Protein AF-A0A0G4MDA8-F1 (afdb_monomer_lite)

pLDDT: mean 90.68, std 7.36, range [60.72, 98.25]

Foldseek 3Di:
DADDDDQADEAWADWDQAPPPRWIWTQGFQQGIWIKDPVCCVVQVHCPQIDTFDGDGPHQVQCPPVRRHDHDNFFWHDKDQNDPVRWMWTQTDPPGIDIGHCPTTDDTDPDDPPCAQLLCQLCPPVDPCSVVVSVVLLVVLVPDDDDDPVSPDPSNCVRQPPPSSSSSNSND

Structure (mmCIF, N/CA/C/O backbone):
data_AF-A0A0G4MDA8-F1
#
_entry.id   AF-A0A0G4MDA8-F1
#
loop_
_atom_site.group_PDB
_atom_site.id
_atom_site.type_symbol
_atom_site.label_atom_id
_atom_site.label_alt_id
_atom_site.label_comp_id
_atom_site.label_asym_id
_atom_site.label_entity_id
_atom_site.label_seq_id
_atom_site.pdbx_PDB_ins_code
_atom_site.Cartn_x
_atom_site.Cartn_y
_atom_site.Cartn_z
_atom_site.occupancy
_atom_site.B_iso_or_equiv
_atom_site.auth_seq_id
_atom_site.auth_comp_id
_atom_site.auth_asym_id
_atom_site.auth_atom_id
_atom_site.pdbx_PDB_model_num
ATOM 1 N N . THR A 1 1 ? -7.060 5.778 15.423 1.00 60.72 1 THR A N 1
ATOM 2 C CA . THR A 1 1 ? -5.843 5.829 14.576 1.00 60.72 1 THR A CA 1
ATOM 3 C C . THR A 1 1 ? -5.664 4.474 13.912 1.00 60.72 1 THR A C 1
ATOM 5 O O . THR A 1 1 ? -6.177 3.496 14.442 1.00 60.72 1 THR A O 1
ATOM 8 N N . GLY A 1 2 ? -5.019 4.401 12.743 1.00 79.38 2 GLY A N 1
ATOM 9 C CA . GLY A 1 2 ? -4.931 3.164 11.954 1.00 79.38 2 GLY A CA 1
ATOM 10 C C . GLY A 1 2 ? -3.513 2.671 11.718 1.00 79.38 2 GLY A C 1
ATOM 11 O O . GLY A 1 2 ? -2.572 3.463 11.712 1.00 79.38 2 GLY A O 1
ATOM 12 N N . LEU A 1 3 ? -3.372 1.363 11.517 1.00 83.62 3 LEU A N 1
ATOM 13 C CA . LEU A 1 3 ? -2.119 0.697 11.185 1.00 83.62 3 LEU A CA 1
ATOM 14 C C . LEU A 1 3 ? -2.369 -0.314 10.068 1.00 83.62 3 LEU A C 1
ATOM 16 O O . LEU A 1 3 ? -3.115 -1.270 10.244 1.00 83.62 3 LEU A O 1
ATOM 20 N N . TYR A 1 4 ? -1.652 -0.159 8.962 1.00 87.81 4 TYR A N 1
ATOM 21 C CA . TYR A 1 4 ? -1.524 -1.201 7.953 1.00 87.81 4 TYR A CA 1
ATOM 22 C C . TYR A 1 4 ? -0.090 -1.732 7.947 1.00 87.81 4 TYR A C 1
ATOM 24 O O . TYR A 1 4 ? 0.866 -0.958 8.007 1.00 87.81 4 TYR A O 1
ATOM 32 N N . LYS A 1 5 ? 0.067 -3.057 7.870 1.00 88.44 5 LYS A N 1
ATOM 33 C CA . LYS A 1 5 ? 1.369 -3.723 7.767 1.00 88.44 5 LYS A CA 1
ATOM 34 C C . LYS A 1 5 ? 1.457 -4.445 6.426 1.00 88.44 5 LYS A C 1
ATOM 36 O O . LYS A 1 5 ? 0.598 -5.266 6.121 1.00 88.44 5 LYS A O 1
ATOM 41 N N . GLY A 1 6 ? 2.511 -4.151 5.664 1.00 87.12 6 GLY A N 1
ATOM 42 C CA . GLY A 1 6 ? 2.772 -4.790 4.373 1.00 87.12 6 GLY A CA 1
ATOM 43 C C . GLY A 1 6 ? 2.925 -6.313 4.468 1.00 87.12 6 GLY A C 1
ATOM 44 O O . GLY A 1 6 ? 3.218 -6.868 5.530 1.00 87.12 6 GLY A O 1
ATOM 45 N N . THR A 1 7 ? 2.721 -6.984 3.335 1.00 88.62 7 THR A N 1
ATOM 46 C CA . THR A 1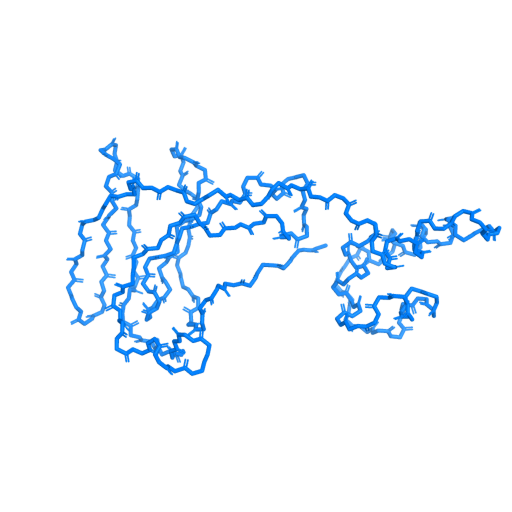 7 ? 2.712 -8.453 3.217 1.00 88.62 7 THR A CA 1
ATOM 47 C C . THR A 1 7 ? 4.108 -9.077 3.215 1.00 88.62 7 THR A C 1
ATOM 49 O O . THR A 1 7 ? 4.246 -10.248 3.568 1.00 88.62 7 THR A O 1
ATOM 52 N N . VAL A 1 8 ? 5.133 -8.295 2.867 1.00 92.69 8 VAL A N 1
ATOM 53 C CA . VAL A 1 8 ? 6.535 -8.719 2.766 1.00 92.69 8 VAL A CA 1
ATOM 54 C C . VAL A 1 8 ? 7.401 -7.910 3.730 1.00 92.69 8 VAL A C 1
ATOM 56 O O . VAL A 1 8 ? 7.189 -6.712 3.932 1.00 92.69 8 VAL A O 1
ATOM 59 N N . ARG A 1 9 ? 8.387 -8.564 4.348 1.00 93.69 9 ARG A N 1
ATOM 60 C CA . ARG A 1 9 ? 9.363 -7.917 5.227 1.00 93.69 9 ARG A CA 1
ATOM 61 C C . ARG A 1 9 ? 10.418 -7.169 4.405 1.00 93.69 9 ARG A C 1
ATOM 63 O O . ARG A 1 9 ? 11.388 -7.762 3.950 1.00 93.69 9 ARG A O 1
ATOM 70 N N . SER A 1 10 ? 10.278 -5.852 4.303 1.00 94.81 10 SER A N 1
ATOM 71 C CA . SER A 1 10 ? 11.249 -4.969 3.646 1.00 94.81 10 SER A CA 1
ATOM 72 C C . SER A 1 10 ? 11.397 -3.639 4.387 1.00 94.81 10 SER A C 1
ATOM 74 O O . SER A 1 10 ? 10.693 -3.374 5.362 1.00 94.81 10 SER A O 1
ATOM 76 N N . VAL A 1 11 ? 12.327 -2.801 3.930 1.00 95.00 11 VAL A N 1
ATOM 77 C CA . VAL A 1 11 ? 12.369 -1.384 4.313 1.00 95.00 11 VAL A CA 1
ATOM 78 C C . VAL A 1 11 ? 11.311 -0.655 3.482 1.00 95.00 11 VAL A C 1
ATOM 80 O O . VAL A 1 11 ? 11.323 -0.766 2.254 1.00 95.00 11 VAL A O 1
ATOM 83 N N . ASP A 1 12 ? 10.375 0.039 4.130 1.00 93.25 12 ASP A N 1
ATOM 84 C CA . ASP A 1 12 ? 9.404 0.874 3.425 1.00 93.25 12 ASP A CA 1
ATOM 85 C C . ASP A 1 12 ? 10.094 2.110 2.842 1.00 93.25 12 ASP A C 1
ATOM 87 O O . ASP A 1 12 ? 11.021 2.671 3.436 1.00 93.25 12 ASP A O 1
ATOM 91 N N . HIS A 1 13 ? 9.695 2.505 1.636 1.00 94.88 13 HIS A N 1
ATOM 92 C CA . HIS A 1 13 ? 10.291 3.655 0.981 1.00 94.88 13 HIS A CA 1
ATOM 93 C C . HIS A 1 13 ? 9.381 4.237 -0.100 1.00 94.88 13 HIS A C 1
ATOM 95 O O . HIS A 1 13 ? 8.639 3.521 -0.766 1.00 94.88 13 HIS A O 1
ATOM 101 N N . ASN A 1 14 ? 9.469 5.563 -0.238 1.00 94.19 14 ASN A N 1
ATOM 102 C CA . ASN A 1 14 ? 8.917 6.390 -1.310 1.00 94.19 14 ASN A CA 1
ATOM 103 C C . ASN A 1 14 ? 7.540 5.947 -1.838 1.00 94.19 14 ASN A C 1
ATOM 105 O O . ASN A 1 14 ? 7.426 5.076 -2.704 1.00 94.19 14 ASN A O 1
ATOM 109 N N . GLN A 1 15 ? 6.497 6.599 -1.323 1.00 96.50 15 GLN A N 1
ATOM 110 C CA . GLN A 1 15 ? 5.113 6.307 -1.668 1.00 96.50 15 GLN A CA 1
ATOM 111 C C . GLN A 1 15 ? 4.324 7.557 -2.043 1.00 96.50 15 GLN A C 1
ATOM 113 O O . GLN A 1 15 ? 4.571 8.642 -1.516 1.00 96.50 15 GLN A O 1
ATOM 118 N N . TYR A 1 16 ? 3.336 7.387 -2.916 1.00 97.69 16 TYR A N 1
ATOM 119 C CA . TYR A 1 16 ? 2.386 8.432 -3.289 1.00 97.69 16 TYR A CA 1
ATOM 120 C C . TYR A 1 16 ? 1.051 7.828 -3.725 1.00 97.69 16 TYR A C 1
ATOM 122 O O . TYR A 1 16 ? 0.982 6.678 -4.162 1.00 97.69 16 TYR A O 1
ATOM 130 N N . VAL A 1 17 ? -0.009 8.632 -3.622 1.00 96.88 17 VAL A N 1
ATOM 131 C CA . VAL A 1 17 ? -1.318 8.305 -4.194 1.00 96.88 17 VAL A CA 1
ATOM 132 C C . VAL A 1 17 ? -1.316 8.726 -5.656 1.00 96.88 17 VAL A C 1
ATOM 134 O O . VAL A 1 17 ? -1.100 9.897 -5.967 1.00 96.88 17 VAL A O 1
ATOM 137 N N . ASN A 1 18 ? -1.562 7.785 -6.559 1.00 95.06 18 ASN A N 1
ATOM 138 C CA . ASN A 1 18 ? -1.706 8.080 -7.975 1.00 95.06 18 ASN A CA 1
ATOM 139 C C . ASN A 1 18 ? -3.056 8.758 -8.226 1.00 95.06 18 ASN A C 1
ATOM 141 O O . ASN A 1 18 ? -4.118 8.198 -7.951 1.00 95.06 18 ASN A O 1
ATOM 145 N N . LYS A 1 19 ? -3.026 9.963 -8.796 1.00 93.88 19 LYS A N 1
ATOM 146 C CA . LYS A 1 19 ? -4.238 10.756 -9.047 1.00 93.88 19 LYS A CA 1
ATOM 147 C C . LYS A 1 19 ? -5.224 10.134 -10.043 1.00 93.88 19 LYS A C 1
ATOM 149 O O . LYS A 1 19 ? -6.370 10.569 -10.091 1.00 93.88 19 LYS A O 1
ATOM 154 N N . TYR A 1 20 ? -4.793 9.174 -10.866 1.00 92.81 20 TYR A N 1
ATOM 155 C CA . TYR A 1 20 ? -5.648 8.581 -11.899 1.00 92.81 20 TYR A CA 1
ATOM 156 C C . TYR A 1 20 ? -6.487 7.406 -11.399 1.00 92.81 20 TYR A C 1
ATOM 158 O O . TYR A 1 20 ? -7.579 7.190 -11.919 1.00 92.81 20 TYR A O 1
ATOM 166 N N . ASP A 1 21 ? -5.994 6.639 -10.426 1.00 92.50 21 ASP A N 1
ATOM 167 C CA . ASP A 1 21 ? -6.695 5.459 -9.909 1.00 92.50 21 ASP A CA 1
ATOM 168 C C . ASP A 1 21 ? -6.882 5.446 -8.387 1.00 92.50 21 ASP A C 1
ATOM 170 O O . ASP A 1 21 ? -7.553 4.549 -7.881 1.00 92.50 21 ASP A O 1
ATOM 174 N N . GLY A 1 22 ? -6.340 6.433 -7.667 1.00 93.62 22 GLY A N 1
ATOM 175 C CA . GLY A 1 22 ? -6.464 6.550 -6.215 1.00 93.62 22 GLY A CA 1
ATOM 176 C C . GLY A 1 22 ? -5.672 5.500 -5.433 1.00 93.62 22 GLY A C 1
ATOM 177 O O . GLY A 1 22 ? -5.825 5.418 -4.216 1.00 93.62 22 GLY A O 1
ATOM 178 N N . LEU A 1 23 ? -4.837 4.697 -6.102 1.00 95.44 23 LEU A N 1
ATOM 179 C CA . LEU A 1 23 ? -4.026 3.673 -5.452 1.00 95.44 23 LEU A CA 1
ATOM 180 C C . LEU A 1 23 ? -2.726 4.269 -4.915 1.00 95.44 23 LEU A C 1
ATOM 182 O O . LEU A 1 23 ? -2.169 5.213 -5.481 1.00 95.44 23 LEU A O 1
ATOM 186 N N . VAL A 1 24 ? -2.209 3.678 -3.841 1.00 96.81 24 VAL A N 1
ATOM 187 C CA . VAL A 1 24 ? -0.877 3.990 -3.322 1.00 96.81 24 VAL A CA 1
ATOM 188 C C . VAL A 1 24 ? 0.147 3.124 -4.033 1.00 96.81 24 VAL A C 1
ATOM 190 O O . VAL A 1 24 ? 0.071 1.900 -3.973 1.00 96.81 24 VAL A O 1
ATOM 193 N N . TYR A 1 25 ? 1.123 3.762 -4.668 1.00 97.62 25 TYR A N 1
ATOM 194 C CA . TYR A 1 25 ? 2.290 3.105 -5.251 1.00 97.62 25 TYR A CA 1
ATOM 195 C C . TYR A 1 25 ? 3.475 3.327 -4.312 1.00 97.62 25 TYR A C 1
ATOM 197 O O . TYR A 1 25 ? 3.738 4.465 -3.927 1.00 97.62 25 TYR A O 1
ATOM 205 N N . GLN A 1 26 ? 4.166 2.252 -3.932 1.00 97.62 26 GLN A N 1
ATOM 206 C CA . GLN A 1 26 ? 5.323 2.278 -3.035 1.00 97.62 26 GLN A CA 1
ATOM 207 C C . GLN A 1 26 ? 6.528 1.610 -3.692 1.00 97.62 26 GLN A C 1
ATOM 209 O O . GLN A 1 26 ? 6.398 0.547 -4.301 1.00 97.62 26 GLN A O 1
ATOM 214 N N . SER A 1 27 ? 7.703 2.203 -3.520 1.00 97.56 27 SER A N 1
ATOM 215 C CA . SER A 1 27 ? 8.979 1.669 -3.993 1.00 97.56 27 SER A CA 1
ATOM 216 C C . SER A 1 27 ? 9.801 1.161 -2.814 1.00 97.56 27 SER A C 1
ATOM 218 O O . SER A 1 27 ? 10.711 1.842 -2.360 1.00 97.56 27 SER A O 1
ATOM 220 N N . ASN A 1 28 ? 9.501 -0.046 -2.338 1.00 96.94 28 ASN A N 1
ATOM 221 C CA . ASN A 1 28 ? 10.006 -0.579 -1.071 1.00 96.94 28 ASN A CA 1
ATOM 222 C C . ASN A 1 28 ? 11.285 -1.415 -1.235 1.00 96.94 28 ASN A C 1
ATOM 224 O O . ASN A 1 28 ? 11.273 -2.614 -0.949 1.00 96.94 28 ASN A O 1
ATOM 228 N N . TYR A 1 29 ? 12.386 -0.796 -1.674 1.00 96.56 29 TYR A N 1
ATOM 229 C CA . TYR A 1 29 ? 13.709 -1.435 -1.765 1.00 96.56 29 TYR A CA 1
ATOM 230 C C . TYR A 1 29 ? 13.638 -2.859 -2.358 1.00 96.56 29 TYR A C 1
ATOM 232 O O . TYR A 1 29 ? 13.181 -3.018 -3.495 1.00 96.56 29 TYR A O 1
ATOM 240 N N . GLY A 1 30 ? 14.060 -3.885 -1.605 1.00 96.06 30 GLY A N 1
ATOM 241 C CA . GLY A 1 30 ? 14.081 -5.283 -2.042 1.00 96.06 30 GLY A CA 1
ATOM 242 C C . GLY A 1 30 ? 12.708 -5.818 -2.454 1.00 96.06 30 GLY A C 1
ATOM 243 O O . GLY A 1 30 ? 12.618 -6.520 -3.448 1.00 96.06 30 GLY A O 1
ATOM 244 N N . ALA A 1 31 ? 11.622 -5.376 -1.806 1.00 96.06 31 ALA A N 1
ATOM 245 C CA . ALA A 1 31 ? 10.260 -5.808 -2.146 1.00 96.06 31 ALA A CA 1
ATOM 246 C C . ALA A 1 31 ? 9.714 -5.191 -3.450 1.00 96.06 31 ALA A C 1
ATOM 248 O O . ALA A 1 31 ? 8.590 -5.501 -3.860 1.00 96.06 31 ALA A O 1
ATOM 249 N N . GLY A 1 32 ? 10.480 -4.300 -4.088 1.00 97.00 32 GLY A N 1
ATOM 250 C CA . GLY A 1 32 ? 10.148 -3.717 -5.379 1.00 97.00 32 GLY A CA 1
ATOM 251 C C . GLY A 1 32 ? 8.963 -2.756 -5.336 1.00 97.00 32 GLY A C 1
ATOM 252 O O . GLY A 1 32 ? 8.809 -1.964 -4.402 1.00 97.00 32 GLY A O 1
ATOM 253 N N . LEU A 1 33 ? 8.146 -2.792 -6.390 1.00 97.50 33 LEU A N 1
ATOM 254 C CA . LEU A 1 33 ? 6.931 -1.986 -6.472 1.00 97.50 33 LEU A CA 1
ATOM 255 C C . LEU A 1 33 ? 5.796 -2.696 -5.735 1.00 97.50 33 LEU A C 1
ATOM 257 O O . LEU A 1 33 ? 5.442 -3.819 -6.093 1.00 97.50 33 LEU A O 1
ATOM 261 N N . ARG A 1 34 ? 5.164 -2.013 -4.781 1.00 97.00 34 ARG A N 1
ATOM 262 C CA . ARG A 1 34 ? 3.939 -2.467 -4.107 1.00 97.00 34 ARG A CA 1
ATOM 263 C C . ARG A 1 34 ? 2.803 -1.497 -4.402 1.00 97.00 34 ARG A C 1
ATOM 265 O O . ARG A 1 34 ? 3.017 -0.285 -4.396 1.00 97.00 34 ARG A O 1
ATOM 272 N N . VAL A 1 35 ? 1.608 -2.013 -4.669 1.00 97.25 35 VAL A N 1
ATOM 273 C CA . VAL A 1 35 ? 0.431 -1.201 -4.996 1.00 97.25 35 VAL A CA 1
ATOM 274 C C . VAL A 1 35 ? -0.709 -1.565 -4.059 1.00 97.25 35 VAL A C 1
ATOM 276 O O . VAL A 1 35 ? -1.138 -2.719 -4.026 1.00 97.25 35 VAL A O 1
ATOM 279 N N . TYR A 1 36 ? -1.221 -0.575 -3.334 1.00 96.25 36 TYR A N 1
ATOM 280 C CA . TYR A 1 36 ? -2.273 -0.752 -2.338 1.00 96.25 36 TYR A CA 1
ATOM 281 C C . TYR A 1 36 ? -3.519 0.054 -2.682 1.00 96.25 36 TYR A C 1
ATOM 283 O O . TYR A 1 36 ? -3.435 1.187 -3.158 1.00 96.25 36 TYR A O 1
ATOM 291 N N . ASP A 1 37 ? -4.677 -0.524 -2.392 1.00 95.19 37 ASP A N 1
ATOM 292 C CA . ASP A 1 37 ? -5.935 0.205 -2.339 1.00 95.19 37 ASP A CA 1
ATOM 293 C C . ASP A 1 37 ? -6.126 0.764 -0.928 1.00 95.19 37 ASP A C 1
ATOM 295 O O . ASP A 1 37 ? -6.172 0.025 0.058 1.00 95.19 37 ASP A O 1
ATOM 299 N N . VAL A 1 38 ? -6.198 2.090 -0.852 1.00 93.88 38 VAL A N 1
ATOM 300 C CA . VAL A 1 38 ? -6.384 2.858 0.384 1.00 93.88 38 VAL A CA 1
ATOM 301 C C . VAL A 1 38 ? -7.724 3.592 0.414 1.00 93.88 38 VAL A C 1
ATOM 303 O O . VAL A 1 38 ? -7.968 4.405 1.306 1.00 93.88 38 VAL A O 1
ATOM 306 N N . SER A 1 39 ? -8.606 3.317 -0.551 1.00 92.62 39 SER A N 1
ATOM 307 C CA . SER A 1 39 ? -9.905 3.986 -0.685 1.00 92.62 39 SER A CA 1
ATOM 308 C C . SER A 1 39 ? -10.817 3.781 0.525 1.00 92.62 39 SER A C 1
ATOM 310 O O . SER A 1 39 ? -11.713 4.588 0.753 1.00 92.62 39 SER A O 1
ATOM 312 N N . SER A 1 40 ? -10.562 2.751 1.336 1.00 90.62 40 SER A N 1
ATOM 313 C CA . SER A 1 40 ? -11.313 2.470 2.556 1.00 90.62 40 SER A CA 1
ATOM 314 C C . SER A 1 40 ? -10.991 3.411 3.717 1.00 90.62 40 SER A C 1
ATOM 316 O O . SER A 1 40 ? -11.804 3.511 4.628 1.00 90.62 40 SER A O 1
ATOM 318 N N . ILE A 1 41 ? -9.834 4.086 3.730 1.00 90.25 41 ILE A N 1
ATOM 319 C CA . ILE A 1 41 ? -9.353 4.845 4.902 1.00 90.25 41 ILE A CA 1
ATOM 320 C C . ILE A 1 41 ? -10.359 5.901 5.403 1.00 90.25 41 ILE A C 1
ATOM 322 O O . ILE A 1 41 ? -10.539 5.990 6.618 1.00 90.25 41 ILE A O 1
ATOM 326 N N . PRO A 1 42 ? -11.052 6.677 4.542 1.00 89.81 42 PRO A N 1
ATOM 327 C CA . PRO A 1 42 ? -12.055 7.636 5.009 1.00 89.81 42 PRO A CA 1
ATOM 328 C C . PRO A 1 42 ? -13.224 7.003 5.784 1.00 89.81 42 PRO A C 1
ATOM 330 O O . PRO A 1 42 ? -13.803 7.658 6.645 1.00 89.81 42 PRO A O 1
ATOM 333 N N . GLU A 1 43 ? -13.574 5.745 5.493 1.00 86.25 43 GLU A N 1
ATOM 334 C CA . GLU A 1 43 ? -14.685 5.014 6.129 1.00 86.25 43 GLU A CA 1
ATOM 335 C C . GLU A 1 43 ? -14.230 4.006 7.199 1.00 86.25 43 GLU A C 1
ATOM 337 O O . GLU A 1 43 ? -15.030 3.525 8.010 1.00 86.25 43 GLU A O 1
ATOM 342 N N . ASP A 1 44 ? -12.963 3.616 7.152 1.00 84.38 44 ASP A N 1
ATOM 343 C CA . ASP A 1 44 ? -12.303 2.681 8.048 1.00 84.38 44 ASP A CA 1
ATOM 344 C C . ASP A 1 44 ? -10.896 3.209 8.374 1.00 84.38 44 ASP A C 1
ATOM 346 O O . ASP A 1 44 ? -9.897 2.777 7.784 1.00 84.38 44 ASP A O 1
ATOM 350 N N . PRO A 1 45 ? -10.802 4.160 9.322 1.00 83.38 45 PRO A N 1
ATOM 351 C CA . PRO A 1 45 ? -9.543 4.808 9.666 1.00 83.38 45 PRO A CA 1
ATOM 352 C C . PRO A 1 45 ? -8.586 3.882 10.427 1.00 83.38 45 PRO A C 1
ATOM 354 O O . PRO A 1 45 ? -7.512 4.331 10.822 1.00 83.38 45 PRO A O 1
ATOM 357 N N . THR A 1 46 ? -8.958 2.618 10.660 1.00 84.19 46 THR A N 1
ATOM 358 C CA . THR A 1 46 ? -8.116 1.599 11.305 1.00 84.19 46 THR A CA 1
ATOM 359 C C . THR A 1 46 ? -7.047 1.053 10.357 1.00 84.19 46 THR A C 1
ATOM 361 O O . THR A 1 46 ? -6.004 0.592 10.814 1.00 84.19 46 THR A O 1
ATOM 364 N N . GLY A 1 47 ? -7.267 1.147 9.041 1.00 86.94 47 GLY A N 1
ATOM 365 C CA . GLY A 1 47 ? -6.394 0.555 8.029 1.00 86.94 47 GLY A CA 1
ATOM 366 C C . GLY A 1 47 ? -6.622 -0.943 7.792 1.00 86.94 47 GLY A C 1
ATOM 367 O O . GLY A 1 47 ? -5.999 -1.493 6.887 1.00 86.94 47 GLY A O 1
ATOM 368 N N . ASP A 1 48 ? -7.536 -1.594 8.522 1.00 85.44 48 ASP A N 1
ATOM 369 C CA . ASP A 1 48 ? -7.809 -3.036 8.397 1.00 85.44 48 ASP A CA 1
ATOM 370 C C . ASP A 1 48 ? -8.356 -3.422 7.014 1.00 85.44 48 ASP A C 1
ATOM 372 O O . ASP A 1 48 ? -8.162 -4.547 6.545 1.00 85.44 48 ASP A O 1
ATOM 376 N N . SER A 1 49 ? -9.025 -2.480 6.347 1.00 88.19 49 SER A N 1
ATOM 377 C CA . SER A 1 49 ? -9.555 -2.654 4.991 1.00 88.19 49 SER A CA 1
ATOM 378 C C . SER A 1 49 ? -8.571 -2.262 3.876 1.00 88.19 49 SER A C 1
ATOM 380 O O . SER A 1 49 ? -8.890 -2.461 2.702 1.00 88.19 49 SER A O 1
ATOM 382 N N . VAL A 1 50 ? -7.378 -1.747 4.208 1.00 91.94 50 VAL A N 1
ATOM 383 C CA . VAL A 1 50 ? -6.316 -1.510 3.215 1.00 91.94 50 VAL A CA 1
ATOM 384 C C . VAL A 1 50 ? -5.817 -2.857 2.709 1.00 91.94 50 VAL A C 1
ATOM 386 O O . VAL A 1 50 ? -5.593 -3.790 3.483 1.00 91.94 50 VAL A O 1
ATOM 389 N N . CYS A 1 51 ? -5.632 -2.980 1.399 1.00 92.38 51 CYS A N 1
ATOM 390 C CA . CYS A 1 51 ? -5.166 -4.229 0.819 1.00 92.38 51 CYS A CA 1
ATOM 391 C C . CYS A 1 51 ? -4.175 -4.013 -0.317 1.00 92.38 51 CYS A C 1
ATOM 393 O O . CYS A 1 51 ? -4.224 -3.021 -1.042 1.00 92.38 51 CYS A O 1
ATOM 395 N N . GLU A 1 52 ? -3.271 -4.973 -0.480 1.00 95.12 52 GLU A N 1
ATOM 396 C CA . GLU A 1 52 ? -2.381 -5.022 -1.629 1.00 95.12 52 GLU A CA 1
ATOM 397 C C . GLU A 1 52 ? -3.136 -5.535 -2.853 1.00 95.12 52 GLU A C 1
ATOM 399 O O . GLU A 1 52 ? -3.730 -6.614 -2.818 1.00 95.12 52 GLU A O 1
ATOM 404 N N . VAL A 1 53 ? -3.097 -4.767 -3.940 1.00 95.69 53 VAL A N 1
ATOM 405 C CA . VAL A 1 53 ? -3.808 -5.093 -5.181 1.00 95.69 53 VAL A CA 1
ATOM 406 C C . VAL A 1 53 ? -2.874 -5.529 -6.302 1.00 95.69 53 VAL A C 1
ATOM 408 O O . VAL A 1 53 ? -3.315 -6.229 -7.212 1.00 95.69 53 VAL A O 1
ATOM 411 N N . ALA A 1 54 ? -1.600 -5.138 -6.262 1.00 96.00 54 ALA A N 1
ATOM 412 C CA . ALA A 1 54 ? -0.584 -5.587 -7.206 1.00 96.00 54 ALA A CA 1
ATOM 413 C C . ALA A 1 54 ? 0.824 -5.409 -6.624 1.00 96.00 54 ALA A C 1
ATOM 415 O O . ALA A 1 54 ? 1.046 -4.584 -5.739 1.00 96.00 54 ALA A O 1
ATOM 416 N N . TYR A 1 55 ? 1.788 -6.143 -7.171 1.00 96.00 55 TYR A N 1
ATOM 417 C CA . TYR A 1 55 ? 3.202 -5.944 -6.884 1.00 96.00 55 TYR A CA 1
ATOM 418 C C . TYR A 1 55 ? 4.056 -6.303 -8.104 1.00 96.00 55 TYR A C 1
ATOM 420 O O . TYR A 1 55 ? 3.614 -7.025 -9.000 1.00 96.00 55 TYR A O 1
ATOM 428 N N . PHE A 1 56 ? 5.280 -5.789 -8.133 1.00 96.38 56 PHE A N 1
ATOM 429 C CA . PHE A 1 56 ? 6.341 -6.252 -9.015 1.00 96.38 56 PHE A CA 1
ATOM 430 C C . PHE A 1 56 ? 7.604 -6.411 -8.182 1.00 96.38 56 PHE A C 1
ATOM 432 O O . PHE A 1 56 ? 8.203 -5.422 -7.752 1.00 96.38 56 PHE A O 1
ATOM 439 N N . ASP A 1 57 ? 7.954 -7.664 -7.932 1.00 95.31 57 ASP A N 1
ATOM 440 C CA . ASP A 1 57 ? 9.139 -8.018 -7.177 1.00 95.31 57 ASP A CA 1
ATOM 441 C C . ASP A 1 57 ? 10.382 -7.958 -8.076 1.00 95.31 57 ASP A C 1
ATOM 443 O O . ASP A 1 57 ? 10.392 -8.446 -9.209 1.00 95.31 57 ASP A O 1
ATOM 447 N N . ILE A 1 58 ? 11.411 -7.293 -7.566 1.00 93.25 58 ILE A N 1
ATOM 448 C CA . ILE A 1 58 ? 12.680 -7.045 -8.249 1.00 93.25 58 ILE A CA 1
ATOM 449 C C . ILE A 1 58 ? 13.834 -7.815 -7.601 1.00 93.25 58 ILE A C 1
ATOM 451 O O . ILE A 1 58 ? 14.933 -7.793 -8.164 1.00 93.25 58 ILE A O 1
ATOM 455 N N . TYR A 1 59 ? 13.607 -8.480 -6.461 1.00 94.94 59 TYR A N 1
ATOM 456 C CA . TYR A 1 59 ? 14.618 -9.198 -5.682 1.00 94.94 59 TYR A CA 1
ATOM 457 C C . TYR A 1 59 ? 14.163 -10.613 -5.240 1.00 94.94 59 TYR A C 1
ATOM 459 O O . TYR A 1 59 ? 14.391 -10.994 -4.096 1.00 94.94 59 TYR A O 1
ATOM 467 N N . PRO A 1 60 ? 13.610 -11.454 -6.139 1.00 94.88 60 PRO A N 1
ATOM 468 C CA . PRO A 1 60 ? 12.987 -12.739 -5.776 1.00 94.88 60 PRO A CA 1
ATOM 469 C C . PRO A 1 60 ? 13.928 -13.749 -5.109 1.00 94.88 60 PRO A C 1
ATOM 471 O O . PRO A 1 60 ? 13.502 -14.740 -4.518 1.00 94.88 60 PRO A O 1
ATOM 474 N N . GLU A 1 61 ? 15.241 -13.552 -5.216 1.00 94.25 61 GLU A N 1
ATOM 475 C CA . GLU A 1 61 ? 16.216 -14.386 -4.514 1.00 94.25 61 GLU A CA 1
ATOM 476 C C . GLU A 1 61 ? 16.114 -14.327 -2.978 1.00 94.25 61 GLU A C 1
ATOM 478 O O . GLU A 1 61 ? 16.612 -15.243 -2.316 1.00 94.25 61 GLU A O 1
ATOM 483 N N . ASP A 1 62 ? 15.492 -13.293 -2.398 1.00 94.44 62 ASP A N 1
ATOM 484 C CA . ASP A 1 62 ? 15.339 -13.154 -0.948 1.00 94.44 62 ASP A CA 1
ATOM 485 C C . ASP A 1 62 ? 13.979 -13.624 -0.398 1.00 94.44 62 ASP A C 1
ATOM 487 O O . ASP A 1 62 ? 13.825 -13.724 0.822 1.00 94.44 62 ASP A O 1
ATOM 491 N N . ASP A 1 63 ? 13.064 -14.059 -1.270 1.00 94.19 63 ASP A N 1
ATOM 492 C CA . ASP A 1 63 ? 11.717 -14.543 -0.926 1.00 94.19 63 ASP A CA 1
ATOM 493 C C . ASP A 1 63 ? 11.716 -15.724 0.059 1.00 94.19 63 ASP A C 1
ATOM 495 O O . ASP A 1 63 ? 10.764 -15.945 0.810 1.00 94.19 63 ASP A O 1
ATOM 499 N N . SER A 1 64 ? 12.792 -16.516 0.069 1.00 95.62 64 SER A N 1
ATOM 500 C CA . SER A 1 64 ? 12.944 -17.651 0.990 1.00 95.62 64 SER A CA 1
ATOM 501 C C . SER A 1 64 ? 13.297 -17.238 2.428 1.00 95.62 64 SER A C 1
ATOM 503 O O . SER A 1 64 ? 13.286 -18.078 3.334 1.00 95.62 64 SER A O 1
ATOM 505 N N . ALA A 1 65 ? 13.604 -15.960 2.665 1.00 95.12 65 ALA A N 1
ATOM 506 C CA . ALA A 1 65 ? 13.926 -15.442 3.986 1.00 95.12 65 ALA A CA 1
ATOM 507 C C . ALA A 1 65 ? 12.682 -15.356 4.898 1.00 95.12 65 ALA A C 1
ATOM 509 O O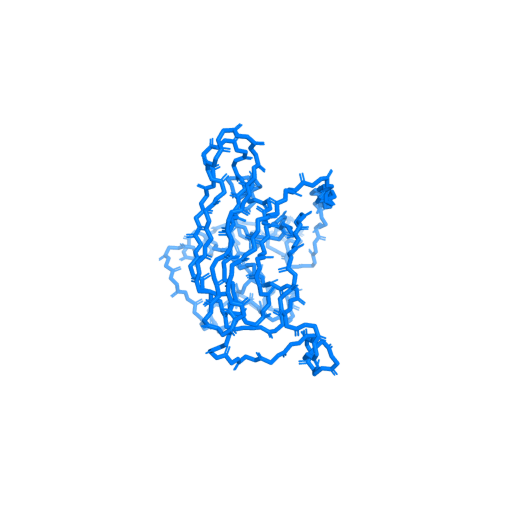 . ALA A 1 65 ? 11.549 -15.207 4.429 1.00 95.12 65 ALA A O 1
ATOM 510 N N . PRO A 1 66 ? 12.851 -15.399 6.235 1.00 91.69 66 PRO A N 1
ATOM 511 C CA . PRO A 1 66 ? 11.740 -15.222 7.167 1.00 91.69 66 PRO A CA 1
ATOM 512 C C . PRO A 1 66 ? 10.981 -13.905 6.936 1.00 91.69 66 PRO A C 1
ATOM 514 O O . PRO A 1 66 ? 11.543 -12.817 7.073 1.00 91.69 66 PRO A O 1
ATOM 517 N N . GLY A 1 67 ? 9.681 -14.011 6.644 1.00 89.69 67 GLY A N 1
ATOM 518 C CA . GLY A 1 67 ? 8.829 -12.865 6.304 1.00 89.69 67 GLY A CA 1
ATOM 519 C C . GLY A 1 67 ? 8.797 -12.511 4.813 1.00 89.69 67 GLY A C 1
ATOM 520 O O . GLY A 1 67 ? 8.249 -11.465 4.476 1.00 89.69 67 GLY A O 1
ATOM 521 N N . GLY A 1 68 ? 9.357 -13.361 3.946 1.00 93.00 68 GLY A N 1
ATOM 522 C CA . GLY A 1 68 ? 9.293 -13.223 2.490 1.00 93.00 68 GLY A CA 1
ATOM 523 C C . GLY A 1 68 ? 10.253 -12.191 1.905 1.00 93.00 68 GLY A C 1
ATOM 524 O O . GLY A 1 68 ? 10.035 -11.772 0.782 1.00 93.00 68 GLY A O 1
ATOM 525 N N . GLY A 1 69 ? 11.238 -11.722 2.676 1.00 94.56 69 GLY A N 1
ATOM 526 C CA . GLY A 1 69 ? 12.207 -10.729 2.216 1.00 94.56 69 GLY A CA 1
ATOM 527 C C . GLY A 1 69 ? 13.195 -10.295 3.300 1.00 94.56 69 GLY A C 1
ATOM 528 O O . GLY A 1 69 ? 12.990 -10.514 4.507 1.00 94.56 69 GLY A O 1
ATOM 529 N N . ASN A 1 70 ? 14.290 -9.673 2.868 1.00 94.19 70 ASN A N 1
ATOM 530 C CA . ASN A 1 70 ? 15.322 -9.122 3.735 1.00 94.19 70 ASN A CA 1
ATOM 531 C C . ASN A 1 70 ? 15.239 -7.583 3.780 1.00 94.19 70 ASN A C 1
ATOM 533 O O . ASN A 1 70 ? 15.277 -6.920 2.745 1.00 94.19 70 ASN A O 1
ATOM 537 N N . PRO A 1 71 ? 15.196 -6.960 4.975 1.00 94.12 71 PRO A N 1
ATOM 538 C CA . PRO A 1 71 ? 15.194 -5.508 5.096 1.00 94.12 71 PRO A CA 1
ATOM 539 C C . PRO A 1 71 ? 16.602 -4.958 4.833 1.00 94.12 71 PRO A C 1
ATOM 541 O O . PRO A 1 71 ? 17.403 -4.791 5.752 1.00 94.12 71 PRO A O 1
ATOM 544 N N . ALA A 1 72 ? 16.902 -4.697 3.564 1.00 94.31 72 ALA A N 1
ATOM 545 C CA . ALA A 1 72 ? 18.161 -4.133 3.098 1.00 94.31 72 ALA A CA 1
ATOM 546 C C . ALA A 1 72 ? 17.915 -2.957 2.140 1.00 94.31 72 ALA A C 1
ATOM 548 O O . ALA A 1 72 ? 16.894 -2.897 1.458 1.00 94.31 72 ALA A O 1
ATOM 549 N N . PHE A 1 73 ? 18.874 -2.030 2.074 1.00 95.56 73 PHE A N 1
ATOM 550 C CA . PHE A 1 73 ? 18.837 -0.857 1.192 1.00 95.56 73 PHE A CA 1
ATOM 551 C C . PHE A 1 73 ? 19.311 -1.209 -0.229 1.00 95.56 73 PHE A C 1
ATOM 553 O O . PHE A 1 73 ? 20.308 -0.682 -0.717 1.00 95.56 73 PHE A O 1
ATOM 560 N N . VAL A 1 74 ? 18.614 -2.150 -0.862 1.00 95.56 74 VAL A N 1
ATOM 561 C CA . VAL A 1 74 ? 18.859 -2.637 -2.230 1.00 95.56 74 VAL A CA 1
ATOM 562 C C . VAL A 1 74 ? 17.580 -2.522 -3.044 1.00 95.56 74 VAL A C 1
ATOM 564 O O . VAL A 1 74 ? 16.502 -2.409 -2.473 1.00 95.56 74 VAL A O 1
ATOM 567 N N . GLY A 1 75 ? 17.661 -2.564 -4.366 1.00 96.06 75 GLY A N 1
ATOM 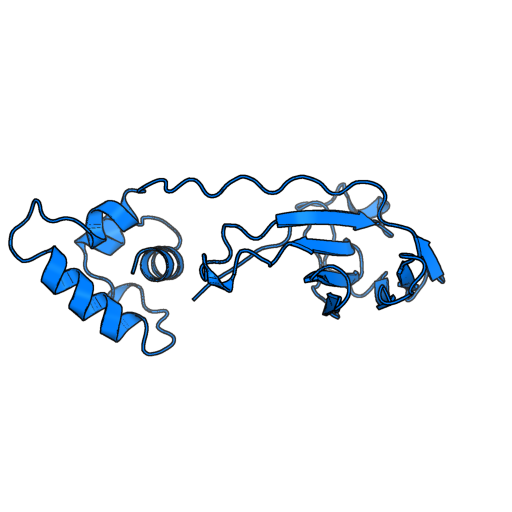568 C CA . GLY A 1 75 ? 16.474 -2.718 -5.185 1.00 96.06 75 GLY A CA 1
ATOM 569 C C . GLY A 1 75 ? 15.778 -1.417 -5.579 1.00 96.06 75 GLY A C 1
ATOM 570 O O . GLY A 1 75 ? 16.430 -0.476 -6.026 1.00 96.06 75 GLY A O 1
ATOM 571 N N . SER A 1 76 ? 14.444 -1.371 -5.513 1.00 97.31 76 SER A N 1
ATOM 572 C CA . SER A 1 76 ? 13.651 -0.225 -5.985 1.00 97.31 76 SER A CA 1
ATOM 573 C C . SER A 1 76 ? 13.902 1.032 -5.145 1.00 97.31 76 SER A C 1
ATOM 575 O O . SER A 1 76 ? 13.638 1.038 -3.949 1.00 97.31 76 SER A O 1
ATOM 577 N N . TRP A 1 77 ? 14.313 2.128 -5.790 1.00 96.62 77 TRP A N 1
ATOM 578 C CA . TRP A 1 77 ? 14.484 3.441 -5.147 1.00 96.62 77 TRP A CA 1
ATOM 579 C C . TRP A 1 77 ? 13.285 4.366 -5.380 1.00 96.62 77 TRP A C 1
ATOM 581 O O . TRP A 1 77 ? 12.848 5.090 -4.491 1.00 96.62 77 TRP A O 1
ATOM 591 N N . SER A 1 78 ? 12.726 4.372 -6.589 1.00 97.00 78 SER A N 1
ATOM 592 C CA . SER A 1 78 ? 11.541 5.177 -6.892 1.00 97.00 78 SER A CA 1
ATOM 593 C C . SER A 1 78 ? 10.741 4.557 -8.035 1.00 97.00 78 SER A C 1
ATOM 595 O O . SER A 1 78 ? 11.189 3.634 -8.725 1.00 97.00 78 SER A O 1
ATOM 597 N N . SER A 1 79 ? 9.517 5.039 -8.205 1.00 97.19 79 SER A N 1
ATOM 598 C CA . SER A 1 79 ? 8.639 4.653 -9.297 1.00 97.19 79 SER A CA 1
ATOM 599 C C . SER A 1 79 ? 7.756 5.816 -9.731 1.00 97.19 79 SER A C 1
ATOM 601 O O . SER A 1 79 ? 7.492 6.742 -8.968 1.00 97.19 79 SER A O 1
ATOM 603 N N . TYR A 1 80 ? 7.286 5.769 -10.975 1.00 97.38 80 TYR A N 1
ATOM 604 C CA . TYR A 1 80 ? 6.379 6.752 -11.553 1.00 97.38 80 TYR A CA 1
ATOM 605 C C . TYR A 1 80 ? 5.257 6.054 -12.326 1.00 97.38 80 TYR A C 1
ATOM 607 O O . TYR A 1 80 ? 5.492 5.457 -13.377 1.00 97.38 80 TYR A O 1
ATOM 615 N N . ALA A 1 81 ? 4.042 6.135 -11.787 1.00 96.88 81 ALA A N 1
ATOM 616 C CA . ALA A 1 81 ? 2.827 5.463 -12.247 1.00 96.88 81 ALA A CA 1
ATOM 617 C C . ALA A 1 81 ? 1.807 6.429 -12.872 1.00 96.88 81 ALA A C 1
ATOM 619 O O . ALA A 1 81 ? 0.703 6.030 -13.238 1.00 96.88 81 ALA A O 1
ATOM 620 N N . GLU A 1 82 ? 2.159 7.710 -13.004 1.00 95.69 82 GLU A N 1
ATOM 621 C CA . GLU A 1 82 ? 1.270 8.750 -13.532 1.00 95.69 82 GLU A CA 1
ATOM 622 C C . GLU A 1 82 ? 1.375 8.928 -15.059 1.00 95.69 82 GLU A C 1
ATOM 624 O O . GLU A 1 82 ? 0.971 9.955 -15.612 1.00 95.69 82 GLU A O 1
ATOM 629 N N . PHE A 1 83 ? 1.896 7.931 -15.779 1.00 94.81 83 PHE A N 1
ATOM 630 C CA . PHE A 1 83 ? 1.836 7.953 -17.236 1.00 94.81 83 PHE A CA 1
ATOM 631 C C . PHE A 1 83 ? 0.385 7.762 -17.713 1.00 94.81 83 PHE A C 1
ATOM 633 O O . PHE A 1 83 ? -0.245 6.772 -17.339 1.00 94.81 83 PHE A O 1
ATOM 640 N N . PRO A 1 84 ? -0.135 8.609 -18.628 1.00 91.12 84 PRO A N 1
ATOM 641 C CA . PRO A 1 84 ? -1.485 8.446 -19.186 1.00 91.12 84 PRO A CA 1
ATOM 642 C C . PRO A 1 84 ? -1.734 7.087 -19.862 1.00 91.12 84 PRO A C 1
ATOM 644 O O . PRO A 1 84 ? -2.870 6.649 -20.003 1.00 91.12 84 PRO A O 1
ATOM 647 N N . SER A 1 85 ? -0.669 6.398 -20.280 1.00 92.44 85 SER A N 1
ATOM 648 C CA . SER A 1 85 ? -0.713 5.055 -20.871 1.00 92.44 85 SER A CA 1
ATOM 649 C C . SER A 1 85 ? -0.981 3.929 -19.853 1.00 92.44 85 SER A C 1
ATOM 651 O O . SER A 1 85 ? -1.206 2.774 -20.248 1.00 92.44 85 SER A O 1
ATOM 653 N N . GLY A 1 86 ? -0.950 4.247 -18.553 1.00 92.19 86 GLY A N 1
ATOM 654 C CA . GLY A 1 86 ? -1.097 3.310 -17.439 1.00 92.19 86 GLY A CA 1
ATOM 655 C C . GLY A 1 86 ? 0.140 2.447 -17.178 1.00 92.19 86 GLY A C 1
ATOM 656 O O . GLY A 1 86 ? 0.043 1.451 -16.464 1.00 92.19 86 GLY A O 1
ATOM 657 N N . TYR A 1 87 ? 1.279 2.776 -17.792 1.00 96.50 87 TYR A N 1
ATOM 658 C CA . TYR A 1 87 ? 2.553 2.152 -17.446 1.00 96.50 87 TYR A CA 1
ATOM 659 C C . TYR A 1 87 ? 3.119 2.755 -16.160 1.00 96.50 87 TYR A C 1
ATOM 661 O O . TYR A 1 87 ? 2.837 3.899 -15.810 1.00 96.50 87 TYR A O 1
ATOM 669 N N . VAL A 1 88 ? 3.958 1.976 -15.491 1.00 97.81 88 VAL A N 1
ATOM 670 C CA . VAL A 1 88 ? 4.716 2.359 -14.308 1.00 97.81 88 VAL A CA 1
ATOM 671 C C . VAL A 1 88 ? 6.189 2.160 -14.617 1.00 97.81 88 VAL A C 1
ATOM 673 O O . VAL A 1 88 ? 6.609 1.060 -14.978 1.00 97.81 88 VAL A O 1
ATOM 676 N N . TRP A 1 89 ? 6.970 3.225 -14.493 1.00 98.06 89 TRP A N 1
ATOM 677 C CA . TRP A 1 89 ? 8.424 3.133 -14.513 1.00 98.06 89 TRP A CA 1
ATOM 678 C C . TRP A 1 89 ? 8.934 2.889 -13.100 1.00 98.06 89 TRP A C 1
ATOM 680 O O . TRP A 1 89 ? 8.508 3.577 -12.179 1.00 98.06 89 TRP A O 1
ATOM 690 N N . ILE A 1 90 ? 9.844 1.939 -12.925 1.00 98.25 90 ILE A N 1
ATOM 691 C CA . ILE A 1 90 ? 10.479 1.612 -11.647 1.00 98.25 90 ILE A CA 1
ATOM 692 C C . ILE A 1 90 ? 11.978 1.779 -11.848 1.00 98.25 90 ILE A C 1
ATOM 694 O O . ILE A 1 90 ? 12.554 1.108 -12.704 1.00 98.25 90 ILE A O 1
ATOM 698 N N . ASN A 1 91 ? 12.621 2.646 -11.070 1.00 96.88 91 ASN A N 1
ATOM 699 C CA . ASN A 1 91 ? 14.077 2.737 -11.047 1.00 96.88 91 ASN A CA 1
ATOM 700 C C . ASN A 1 91 ? 14.630 2.016 -9.819 1.00 96.88 91 ASN A C 1
ATOM 702 O O . ASN A 1 91 ? 14.148 2.182 -8.697 1.00 96.88 91 ASN A O 1
ATOM 706 N N . THR A 1 92 ? 15.685 1.245 -10.042 1.00 96.88 92 THR A N 1
ATOM 707 C CA . THR A 1 92 ? 16.376 0.494 -8.994 1.00 96.88 92 THR A CA 1
ATOM 708 C C . THR A 1 92 ? 17.797 1.013 -8.801 1.00 96.88 92 THR A C 1
ATOM 710 O O . THR A 1 92 ? 18.313 1.745 -9.648 1.00 96.88 92 THR A O 1
ATOM 713 N N . ILE A 1 93 ? 18.416 0.658 -7.678 1.00 96.88 93 ILE A N 1
ATOM 714 C CA . ILE A 1 93 ? 19.797 1.022 -7.354 1.00 96.88 93 ILE A CA 1
ATOM 715 C C . ILE A 1 93 ? 20.763 0.202 -8.219 1.00 96.88 93 ILE A C 1
ATOM 717 O O . ILE A 1 93 ? 21.631 0.769 -8.879 1.00 96.88 93 ILE A O 1
ATOM 721 N N . GLU A 1 94 ? 20.590 -1.122 -8.259 1.00 95.06 94 GLU A N 1
ATOM 722 C CA . GLU A 1 94 ? 21.560 -2.044 -8.864 1.00 95.06 94 GLU A CA 1
ATOM 723 C C . GLU A 1 94 ? 21.057 -2.854 -10.073 1.00 95.06 94 GLU A C 1
ATOM 725 O O . GLU A 1 94 ? 21.858 -3.532 -10.713 1.00 95.06 94 GLU A O 1
ATOM 730 N N . ARG A 1 95 ? 19.764 -2.789 -10.432 1.00 93.81 95 ARG A N 1
ATOM 731 C CA . ARG A 1 95 ? 19.151 -3.633 -11.489 1.00 93.81 95 ARG A CA 1
ATOM 732 C C . ARG A 1 95 ? 18.624 -2.855 -12.699 1.00 93.81 95 ARG A C 1
ATOM 734 O O . ARG A 1 95 ? 17.896 -3.403 -13.522 1.00 93.81 95 ARG A O 1
ATOM 741 N N . GLY A 1 96 ? 18.978 -1.576 -12.821 1.00 95.19 96 GLY A N 1
ATOM 742 C CA . GLY A 1 96 ? 18.488 -0.708 -13.891 1.00 95.19 96 GLY A CA 1
ATOM 743 C C . GLY A 1 96 ? 17.030 -0.286 -13.691 1.00 95.19 96 GLY A C 1
ATOM 744 O O . GLY A 1 96 ? 16.614 0.033 -12.574 1.00 95.19 96 GLY A O 1
ATOM 745 N N . GLY A 1 97 ? 16.262 -0.227 -14.778 1.00 96.81 97 GLY A N 1
ATOM 746 C CA . GLY A 1 97 ? 14.876 0.229 -14.746 1.00 96.81 97 GLY A CA 1
ATOM 747 C C . GLY A 1 97 ? 13.909 -0.739 -15.412 1.00 96.81 97 GLY A C 1
ATOM 748 O O . GLY A 1 97 ? 14.246 -1.387 -16.403 1.00 96.81 97 GLY A O 1
ATOM 749 N N . TYR A 1 98 ? 12.699 -0.803 -14.867 1.00 98.06 98 TYR A N 1
ATOM 750 C CA . TYR A 1 98 ? 11.619 -1.659 -15.343 1.00 98.06 98 TYR A CA 1
ATOM 751 C C . TYR A 1 98 ? 10.439 -0.799 -15.780 1.00 98.06 98 TYR A C 1
ATOM 753 O O . TYR A 1 98 ? 10.037 0.125 -15.075 1.00 98.06 98 TYR A O 1
ATOM 761 N N . LEU A 1 99 ? 9.857 -1.126 -16.932 1.00 97.69 99 LEU A N 1
ATOM 762 C CA . LEU A 1 99 ? 8.599 -0.547 -17.386 1.00 97.69 99 LEU A CA 1
ATOM 763 C C . LEU A 1 99 ? 7.519 -1.626 -17.309 1.00 97.69 99 LEU A C 1
ATOM 765 O O . LEU A 1 99 ? 7.537 -2.581 -18.083 1.00 97.69 99 LEU A O 1
ATOM 769 N N . VAL A 1 100 ? 6.592 -1.478 -16.368 1.00 97.06 100 VAL A N 1
ATOM 770 C CA . VAL A 1 100 ? 5.541 -2.467 -16.090 1.00 97.06 100 VAL A CA 1
ATOM 771 C C . VAL A 1 100 ? 4.157 -1.859 -16.280 1.00 97.06 100 VAL A C 1
ATOM 773 O O . VAL A 1 100 ? 4.003 -0.643 -16.348 1.00 97.06 100 VAL A O 1
ATOM 776 N N . LYS A 1 101 ? 3.122 -2.693 -16.374 1.00 95.00 101 LYS A N 1
ATOM 777 C CA . LYS A 1 101 ? 1.725 -2.250 -16.419 1.00 95.00 101 LYS A CA 1
ATOM 778 C C . LYS A 1 101 ? 0.887 -3.143 -15.519 1.00 95.00 101 LYS A C 1
ATOM 780 O O . LYS A 1 101 ? 0.970 -4.363 -15.621 1.00 95.00 101 LYS A O 1
ATOM 785 N N . VAL A 1 102 ? 0.070 -2.541 -14.659 1.00 90.25 102 VAL A N 1
ATOM 786 C CA . VAL A 1 102 ? -0.846 -3.287 -13.786 1.00 90.25 102 VAL A CA 1
ATOM 787 C C . VAL A 1 102 ? -1.956 -3.891 -14.651 1.00 90.25 102 VAL A C 1
ATOM 789 O O . VAL A 1 102 ? -2.804 -3.167 -15.171 1.00 90.25 102 VAL A O 1
ATOM 792 N N . THR A 1 103 ? -1.936 -5.211 -14.842 1.00 87.81 103 THR A N 1
ATOM 793 C CA . THR A 1 103 ? -2.903 -5.939 -15.691 1.00 87.81 103 THR A CA 1
ATOM 794 C C . THR A 1 103 ? -4.012 -6.619 -14.895 1.00 87.81 103 THR A C 1
ATOM 796 O O . THR A 1 103 ? -5.120 -6.780 -15.403 1.00 87.81 103 THR A O 1
ATOM 799 N N . LYS A 1 104 ? -3.738 -6.992 -13.644 1.00 84.31 104 LYS A N 1
ATOM 800 C CA . LYS A 1 104 ? -4.692 -7.600 -12.716 1.00 84.31 104 LYS A CA 1
ATOM 801 C C . LYS A 1 104 ? -4.570 -6.903 -11.366 1.00 84.31 104 LYS A C 1
ATOM 803 O O . LYS A 1 104 ? -3.461 -6.671 -10.898 1.00 84.31 104 LYS A O 1
ATOM 808 N N . ARG A 1 105 ? -5.716 -6.569 -10.773 1.00 88.50 105 ARG A N 1
ATOM 809 C CA . ARG A 1 105 ? -5.821 -6.036 -9.412 1.00 88.50 105 ARG A CA 1
ATOM 810 C C . ARG A 1 105 ? -6.503 -7.090 -8.554 1.00 88.50 105 ARG A C 1
ATOM 812 O O . ARG A 1 105 ? -7.626 -7.490 -8.872 1.00 88.50 105 ARG A O 1
ATOM 819 N N . GLU A 1 106 ? -5.815 -7.581 -7.531 1.00 88.38 106 GLU A N 1
ATOM 820 C CA . GLU A 1 106 ? -6.437 -8.458 -6.542 1.00 88.38 106 GLU A CA 1
ATOM 821 C C . GLU A 1 106 ? -7.568 -7.707 -5.833 1.00 88.38 106 GLU A C 1
ATOM 823 O O . GLU A 1 106 ? -7.493 -6.500 -5.605 1.00 88.38 106 GLU A O 1
ATOM 828 N N . LYS A 1 107 ? -8.671 -8.407 -5.551 1.00 83.56 107 LYS A N 1
ATOM 829 C CA . LYS A 1 107 ? -9.833 -7.788 -4.906 1.00 83.56 107 LYS A CA 1
ATOM 830 C C . LYS A 1 107 ? -9.592 -7.690 -3.406 1.00 83.56 107 LYS A C 1
ATOM 832 O O . LYS A 1 107 ? -9.357 -8.714 -2.761 1.00 83.56 107 LYS A O 1
ATOM 837 N N . CYS A 1 108 ? -9.752 -6.493 -2.846 1.00 84.94 108 CYS A N 1
ATOM 838 C CA . CYS A 1 108 ? -9.777 -6.328 -1.399 1.00 84.94 108 CYS A CA 1
ATOM 839 C C . CYS A 1 108 ? -10.936 -7.106 -0.779 1.00 84.94 108 CYS A C 1
ATOM 841 O O . CYS A 1 108 ? -12.021 -7.231 -1.361 1.00 84.94 108 CYS A O 1
ATOM 843 N N . LYS A 1 109 ? -10.696 -7.655 0.415 1.00 77.19 109 LYS A N 1
ATOM 844 C CA . LYS A 1 109 ? -11.747 -8.330 1.173 1.00 77.19 109 LYS A CA 1
ATOM 845 C C . LYS A 1 109 ? -12.826 -7.302 1.528 1.00 77.19 109 LYS A C 1
ATOM 847 O O . LYS A 1 109 ? -12.484 -6.210 1.974 1.00 77.19 109 LYS A O 1
ATOM 852 N N . PRO A 1 110 ? -14.115 -7.629 1.340 1.00 67.75 110 PRO A N 1
ATOM 853 C CA . PRO A 1 110 ? -15.187 -6.723 1.719 1.00 67.75 110 PRO A CA 1
ATOM 854 C C . PRO A 1 110 ? -15.161 -6.485 3.232 1.00 67.75 110 PRO A C 1
ATOM 856 O O . PRO A 1 110 ? -14.898 -7.413 3.999 1.00 67.75 110 PRO A O 1
ATOM 859 N N . LYS A 1 111 ? -15.474 -5.253 3.650 1.00 66.06 111 LYS A N 1
ATOM 860 C CA . LYS A 1 111 ? -15.589 -4.857 5.059 1.00 66.06 111 LYS A CA 1
ATOM 861 C C . LYS A 1 111 ? -16.589 -5.770 5.768 1.00 66.06 111 LYS A C 1
ATOM 863 O O . LYS A 1 111 ? -17.799 -5.650 5.587 1.00 66.06 111 LYS A O 1
ATOM 868 N N . THR A 1 112 ? -16.094 -6.690 6.586 1.00 62.66 112 THR A N 1
ATOM 869 C CA . THR A 1 112 ? -16.939 -7.464 7.496 1.00 62.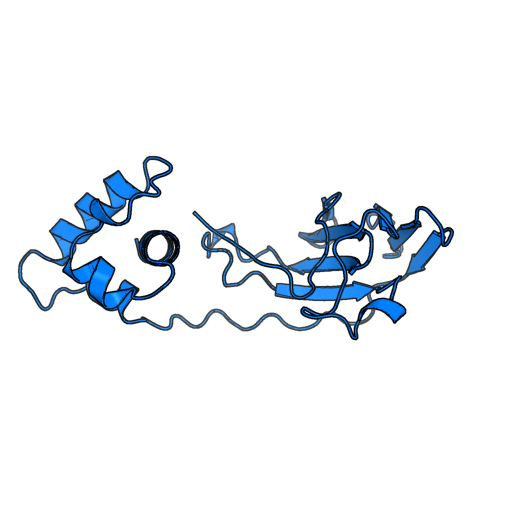66 112 THR A CA 1
ATOM 870 C C . THR A 1 112 ? -16.914 -6.780 8.849 1.00 62.66 112 THR A C 1
ATOM 872 O O . THR A 1 112 ? -15.866 -6.742 9.491 1.00 62.66 112 THR A O 1
ATOM 875 N N . CYS A 1 113 ? -18.055 -6.258 9.303 1.00 62.75 113 CYS A N 1
ATOM 876 C CA . CYS A 1 113 ? -18.204 -5.783 10.676 1.00 62.75 113 CYS A CA 1
ATOM 877 C C . CYS A 1 113 ? -18.258 -7.001 11.609 1.00 62.75 113 CYS A C 1
ATOM 879 O O . CYS A 1 113 ? -19.323 -7.438 12.045 1.00 62.75 113 CYS A O 1
ATOM 881 N N . ASN A 1 114 ? -17.103 -7.612 11.858 1.00 63.03 114 ASN A N 1
ATOM 882 C CA . ASN A 1 114 ? -16.984 -8.611 12.900 1.00 63.03 114 ASN A CA 1
ATOM 883 C C . ASN A 1 114 ? -16.921 -7.835 14.208 1.00 63.03 114 ASN A C 1
ATOM 885 O O . ASN A 1 114 ? -15.881 -7.281 14.544 1.00 63.03 114 ASN A O 1
ATOM 889 N N . ALA A 1 115 ? -18.043 -7.769 14.926 1.00 68.00 115 ALA A N 1
ATOM 890 C CA . ALA A 1 115 ? -18.033 -7.324 16.310 1.00 68.00 115 ALA A CA 1
ATOM 891 C C . ALA A 1 115 ? -17.182 -8.317 17.104 1.00 68.00 115 ALA A C 1
ATOM 893 O O . ALA A 1 115 ? -17.681 -9.352 17.557 1.00 68.00 115 ALA A O 1
ATOM 894 N N . ASP A 1 116 ? -15.885 -8.044 17.181 1.00 79.75 116 ASP A N 1
ATOM 895 C CA . ASP A 1 116 ? -14.949 -8.802 17.985 1.00 79.75 116 ASP A CA 1
ATOM 896 C C . ASP A 1 116 ? -15.223 -8.536 19.472 1.00 79.75 116 ASP A C 1
ATOM 898 O O . ASP A 1 116 ? -16.048 -7.697 19.847 1.00 79.75 116 ASP A O 1
ATOM 902 N N . ASN A 1 117 ? -14.572 -9.292 20.352 1.00 88.69 117 ASN A N 1
ATOM 903 C CA . ASN A 1 117 ? -14.817 -9.148 21.786 1.00 88.69 117 ASN A CA 1
ATOM 904 C C . ASN A 1 117 ? -14.467 -7.739 22.294 1.00 88.69 117 ASN A C 1
ATOM 906 O O . ASN A 1 117 ? -15.121 -7.266 23.219 1.00 88.69 117 ASN A O 1
ATOM 910 N N . CYS A 1 118 ? -13.498 -7.064 21.667 1.00 89.12 118 CYS A N 1
ATOM 911 C CA . CYS A 1 118 ? -13.066 -5.711 22.013 1.00 89.12 118 CYS A CA 1
ATOM 912 C C . CYS A 1 118 ? -14.186 -4.696 21.732 1.00 89.12 118 CYS A C 1
ATOM 914 O O . CYS A 1 118 ? -14.656 -4.020 22.648 1.00 89.12 118 CYS A O 1
ATOM 916 N N . LEU A 1 119 ? -14.709 -4.684 20.501 1.00 88.81 119 LEU A N 1
ATOM 917 C CA . LEU A 1 119 ? -15.822 -3.831 20.091 1.00 88.81 119 LEU A CA 1
ATOM 918 C C . LEU A 1 119 ? -17.101 -4.153 20.868 1.00 88.81 119 LEU A C 1
ATOM 920 O O . LEU A 1 119 ? -17.828 -3.248 21.268 1.00 88.81 119 LEU A O 1
ATOM 924 N N . ARG A 1 120 ? -17.378 -5.437 21.128 1.00 90.19 120 ARG A N 1
ATOM 925 C CA . ARG A 1 120 ? -18.528 -5.840 21.953 1.00 90.19 120 ARG A CA 1
ATOM 926 C C . ARG A 1 120 ? -18.417 -5.336 23.386 1.00 90.19 120 ARG A C 1
ATOM 928 O O . ARG A 1 120 ? -19.438 -4.970 23.953 1.00 90.19 120 ARG A O 1
ATOM 935 N N . ALA A 1 121 ? -17.218 -5.331 23.965 1.00 92.62 121 ALA A N 1
ATOM 936 C CA . ALA A 1 121 ? -17.001 -4.854 25.326 1.00 92.62 121 ALA A CA 1
ATOM 937 C C . ALA A 1 121 ? -17.180 -3.333 25.434 1.00 92.62 121 ALA A C 1
ATOM 939 O O . ALA A 1 121 ? -17.859 -2.881 26.352 1.00 92.62 121 ALA A O 1
ATOM 940 N N . LEU A 1 122 ? -16.641 -2.568 24.477 1.00 92.19 122 LEU A N 1
ATOM 941 C CA . LEU A 1 122 ? -16.765 -1.102 24.426 1.00 92.19 122 LEU A CA 1
ATOM 942 C C . LEU A 1 122 ? -18.157 -0.618 23.987 1.00 92.19 122 LEU A C 1
ATOM 944 O O . LEU A 1 122 ? -18.544 0.509 24.266 1.00 92.19 122 LEU A O 1
ATOM 948 N N . ARG A 1 123 ? -18.951 -1.469 23.327 1.00 91.06 123 ARG A N 1
ATOM 949 C CA . ARG A 1 123 ? -20.345 -1.166 22.951 1.00 91.06 123 ARG A CA 1
ATOM 950 C C . ARG A 1 123 ? -21.381 -1.927 23.778 1.00 91.06 123 ARG A C 1
ATOM 952 O O . ARG A 1 123 ? -22.541 -2.023 23.376 1.00 91.06 123 ARG A O 1
ATOM 959 N N . ALA A 1 124 ? -20.982 -2.493 24.916 1.00 91.31 124 ALA A N 1
ATOM 960 C CA . ALA A 1 124 ? -21.879 -3.272 25.756 1.00 91.31 124 ALA A CA 1
ATOM 961 C C . ALA A 1 124 ? -22.935 -2.367 26.410 1.00 91.31 124 ALA A C 1
ATOM 963 O O . ALA A 1 124 ? -22.610 -1.507 27.218 1.00 91.31 124 ALA A O 1
ATOM 964 N N . ASN A 1 125 ? -24.213 -2.616 26.117 1.00 91.31 125 ASN A N 1
ATOM 965 C CA . ASN A 1 125 ? -25.355 -1.990 26.796 1.00 91.31 125 ASN A CA 1
ATOM 966 C C . ASN A 1 125 ? -26.055 -2.940 27.787 1.00 91.31 125 ASN A C 1
ATOM 968 O O . ASN A 1 125 ? -27.006 -2.556 28.461 1.00 91.31 125 ASN A O 1
ATOM 972 N N . SER A 1 126 ? -25.587 -4.187 27.884 1.00 91.06 126 SER A N 1
ATOM 973 C CA . SER A 1 126 ? -26.110 -5.191 28.815 1.00 91.06 126 SER A CA 1
ATOM 974 C C . SER A 1 126 ? -25.688 -4.942 30.265 1.00 91.06 126 SER A C 1
ATOM 976 O O . SER A 1 126 ? -26.234 -5.559 31.176 1.00 91.06 126 SER A O 1
ATOM 978 N N . VAL A 1 127 ? -24.700 -4.071 30.486 1.00 91.44 127 VAL A N 1
ATOM 979 C CA . VAL A 1 127 ? -24.259 -3.624 31.808 1.00 91.44 127 VAL A CA 1
ATOM 980 C C . VAL A 1 127 ? -24.596 -2.142 31.932 1.00 91.44 127 VAL A C 1
ATOM 982 O O . VAL A 1 127 ? -24.174 -1.345 31.098 1.00 91.44 127 VAL A O 1
ATOM 985 N N . ALA A 1 128 ? -25.376 -1.779 32.950 1.00 94.31 128 ALA A N 1
ATOM 986 C CA . ALA A 1 128 ? -25.839 -0.406 33.141 1.00 94.31 128 ALA A CA 1
ATOM 987 C C . ALA A 1 128 ? -24.657 0.579 33.231 1.00 94.31 128 ALA A C 1
ATOM 989 O O . ALA A 1 128 ? -23.713 0.335 33.982 1.00 94.31 128 ALA A O 1
ATOM 990 N N . GLY A 1 129 ? -24.714 1.668 32.457 1.00 92.50 129 GLY A N 1
ATOM 991 C CA . GLY A 1 129 ? -23.690 2.721 32.416 1.00 92.50 129 GLY A CA 1
ATOM 992 C C . GLY A 1 129 ? -22.423 2.382 31.620 1.00 92.50 129 GLY A C 1
ATOM 993 O O . GLY A 1 129 ? -21.561 3.240 31.466 1.00 92.50 129 GLY A O 1
ATOM 994 N N . ARG A 1 130 ? -22.279 1.147 31.115 1.00 93.69 130 ARG A N 1
ATOM 995 C CA . ARG A 1 130 ? -21.056 0.691 30.428 1.00 93.69 130 ARG A CA 1
ATOM 996 C C . ARG A 1 130 ? -20.843 1.375 29.082 1.00 93.69 130 ARG A C 1
ATOM 998 O O . ARG A 1 130 ? -19.699 1.610 28.701 1.00 93.69 130 ARG A O 1
ATOM 1005 N N . LEU A 1 131 ? -21.924 1.666 28.363 1.00 94.00 131 LEU A N 1
ATOM 1006 C CA . LEU A 1 131 ? -21.845 2.327 27.065 1.00 94.00 131 LEU A CA 1
ATOM 1007 C C . LEU A 1 131 ? -21.417 3.786 27.232 1.00 94.00 131 LEU A C 1
ATOM 1009 O O . LEU A 1 131 ? -20.521 4.234 26.526 1.00 94.00 131 LEU A O 1
ATOM 1013 N N . GLU A 1 132 ? -22.011 4.493 28.191 1.00 95.25 132 GLU A N 1
ATOM 1014 C CA . GLU A 1 132 ? -21.674 5.878 28.516 1.00 95.25 132 GLU A CA 1
ATOM 1015 C C . GLU A 1 132 ? -20.222 5.992 29.011 1.00 95.25 132 GLU A C 1
ATOM 1017 O O . GLU A 1 132 ? -19.459 6.804 28.493 1.00 95.25 132 GLU A O 1
ATOM 1022 N N . GLU A 1 133 ? -19.801 5.101 29.918 1.00 94.81 133 GLU A N 1
ATOM 1023 C CA . GLU A 1 133 ? -18.409 4.992 30.387 1.00 94.81 133 GLU A CA 1
ATOM 1024 C C . GLU A 1 133 ? -17.429 4.777 29.220 1.00 94.81 133 GLU A C 1
ATOM 1026 O O . GLU A 1 133 ? -16.377 5.414 29.150 1.00 94.81 133 GLU A O 1
ATOM 1031 N N . SER A 1 134 ? -17.775 3.887 28.283 1.00 94.94 134 SER A N 1
ATOM 1032 C CA . SER A 1 134 ? -16.936 3.598 27.115 1.00 94.94 134 SER A CA 1
ATOM 1033 C C . SER A 1 134 ? -16.848 4.797 26.169 1.00 94.94 134 SER A C 1
ATOM 1035 O O . SER A 1 134 ? -15.774 5.071 25.644 1.00 94.94 134 SER A O 1
ATOM 1037 N N . GLN A 1 135 ? -17.946 5.530 25.965 1.00 94.00 135 GLN A N 1
ATOM 1038 C CA . GLN A 1 135 ? -17.980 6.723 25.112 1.00 94.00 135 GLN A CA 1
ATOM 1039 C C . GLN A 1 135 ? -17.115 7.856 25.674 1.00 94.00 135 GLN A C 1
ATOM 1041 O O . GLN A 1 135 ? -16.353 8.465 24.923 1.00 94.00 135 GLN A O 1
ATOM 1046 N N . GLU A 1 136 ? -17.186 8.110 26.983 1.00 94.25 136 GLU A N 1
ATOM 1047 C CA . GLU A 1 136 ? -16.335 9.101 27.653 1.00 94.25 136 GLU A CA 1
ATOM 1048 C C . GLU A 1 136 ? -14.855 8.709 27.586 1.00 94.25 136 GLU A C 1
ATOM 1050 O O . GLU A 1 136 ? -14.008 9.532 27.226 1.00 94.25 136 GLU A O 1
ATOM 1055 N N . PHE A 1 137 ? -14.544 7.437 27.859 1.00 94.12 137 PHE A N 1
ATOM 1056 C CA . PHE A 1 137 ? -13.188 6.913 27.722 1.00 94.12 137 PHE A CA 1
ATOM 1057 C C . PHE A 1 137 ? -12.664 7.073 26.289 1.00 94.12 137 PHE A C 1
ATOM 1059 O O . PHE A 1 137 ? -11.569 7.595 26.098 1.00 94.12 137 PHE A O 1
ATOM 1066 N N . CYS A 1 138 ? -13.440 6.671 25.281 1.00 93.19 138 CYS A N 1
ATOM 1067 C CA . CYS A 1 138 ? -13.038 6.739 23.879 1.00 93.19 138 CYS A CA 1
ATOM 1068 C C . CYS A 1 138 ? -12.829 8.175 23.390 1.00 93.19 138 CYS A C 1
ATOM 1070 O O . CYS A 1 138 ? -11.879 8.428 22.650 1.00 93.19 138 CYS A O 1
ATOM 1072 N N . ALA A 1 139 ? -13.654 9.126 23.838 1.00 89.62 139 ALA A N 1
ATOM 1073 C CA . ALA A 1 139 ? -13.469 10.539 23.519 1.00 89.62 139 ALA A CA 1
ATOM 1074 C C . ALA A 1 139 ? -12.113 11.067 24.019 1.00 89.62 139 ALA A C 1
ATOM 1076 O O . ALA A 1 139 ? -11.419 11.752 23.274 1.00 89.62 139 ALA A O 1
ATOM 1077 N N . GLY A 1 140 ? -11.710 10.707 25.244 1.00 88.44 140 GLY A N 1
ATOM 1078 C CA . GLY A 1 140 ? -10.403 11.086 25.789 1.00 88.44 140 GLY A CA 1
ATOM 1079 C C . GLY A 1 140 ? -9.239 10.292 25.191 1.00 88.44 140 GLY A C 1
ATOM 1080 O O . GLY A 1 140 ? -8.184 10.847 24.909 1.00 88.44 140 GLY A O 1
ATOM 1081 N N . PHE A 1 141 ? -9.429 8.994 24.954 1.00 87.81 141 PHE A N 1
ATOM 1082 C CA . PHE A 1 141 ? -8.395 8.101 24.429 1.00 87.81 141 PHE A CA 1
ATOM 1083 C C . PHE A 1 141 ? -7.992 8.434 22.984 1.00 87.81 141 PHE A C 1
ATOM 1085 O O . PHE A 1 141 ? -6.859 8.176 22.584 1.00 87.81 141 PHE A O 1
ATOM 1092 N N . LEU A 1 142 ? -8.912 8.999 22.196 1.00 85.50 142 LEU A N 1
ATOM 1093 C CA . LEU A 1 142 ? -8.656 9.421 20.818 1.00 85.50 142 LEU A CA 1
ATOM 1094 C C . LEU A 1 142 ? -8.111 10.857 20.704 1.00 85.50 142 LEU A C 1
ATOM 1096 O O . LEU A 1 142 ? -7.651 11.231 19.623 1.00 85.50 142 LEU A O 1
ATOM 1100 N N . ASP A 1 143 ? -8.109 11.640 21.787 1.00 85.56 143 ASP A N 1
ATOM 1101 C CA . ASP A 1 143 ? -7.585 13.015 21.833 1.00 85.56 143 ASP A CA 1
ATOM 1102 C C . ASP A 1 143 ? -6.062 13.045 22.082 1.00 85.56 143 ASP A C 1
ATOM 1104 O O . ASP A 1 143 ? -5.546 13.701 22.986 1.00 85.56 143 ASP A O 1
ATOM 1108 N N . GLY A 1 144 ? -5.315 12.260 21.299 1.00 77.31 144 GLY A N 1
ATOM 1109 C CA . GLY A 1 144 ? -3.861 12.150 21.402 1.00 77.31 144 GLY A CA 1
ATOM 1110 C C . GLY A 1 144 ? -3.317 10.765 21.057 1.00 77.31 144 GLY A C 1
ATOM 1111 O O . GLY A 1 144 ? -4.035 9.873 20.608 1.00 77.31 144 GLY A O 1
ATOM 1112 N N . TRP A 1 145 ? -2.008 10.589 21.246 1.00 73.50 145 TRP A N 1
ATOM 1113 C CA . TRP A 1 145 ? -1.369 9.274 21.208 1.00 73.50 145 TRP A CA 1
ATOM 1114 C C . TRP A 1 145 ? -1.101 8.808 22.637 1.00 73.50 145 TRP A C 1
ATOM 1116 O O . TRP A 1 145 ? -0.288 9.410 23.336 1.00 73.50 145 TRP A O 1
ATOM 1126 N N . GLU A 1 146 ? -1.749 7.717 23.037 1.00 75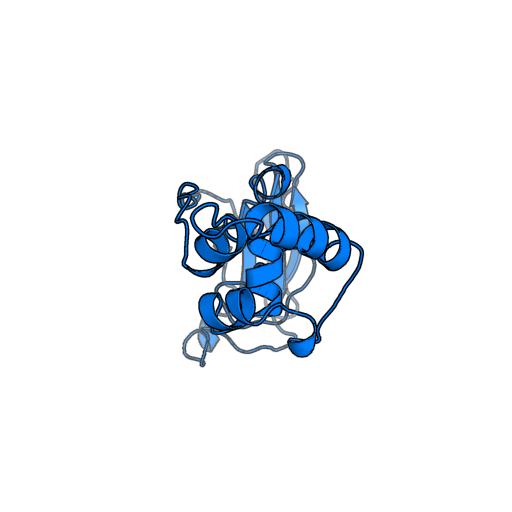.12 146 GLU A N 1
ATOM 1127 C CA . GLU A 1 146 ? -1.546 7.064 24.327 1.00 75.12 146 GLU A CA 1
ATOM 1128 C C . GLU A 1 146 ? -1.117 5.607 24.104 1.00 75.12 146 GLU A C 1
ATOM 1130 O O . GLU A 1 146 ? -1.792 4.842 23.414 1.00 75.12 146 GLU A O 1
ATOM 1135 N N . ALA A 1 147 ? 0.037 5.232 24.658 1.00 78.62 147 ALA A N 1
ATOM 1136 C CA . ALA A 1 147 ? 0.638 3.908 24.496 1.00 78.62 147 ALA A CA 1
ATOM 1137 C C . ALA A 1 147 ? 0.593 3.063 25.781 1.00 78.62 147 ALA A C 1
ATOM 1139 O O . ALA A 1 147 ? 0.947 1.880 25.741 1.00 78.62 147 ALA A O 1
ATOM 1140 N N . ASP A 1 148 ? 0.174 3.633 26.915 1.00 83.69 148 ASP A N 1
ATOM 1141 C CA . ASP A 1 148 ? 0.100 2.917 28.183 1.00 83.69 148 ASP A CA 1
ATOM 1142 C C . ASP A 1 148 ? -1.193 2.098 28.296 1.00 83.69 148 ASP A C 1
ATOM 1144 O O . ASP A 1 148 ? -2.298 2.612 28.442 1.00 83.69 148 ASP A O 1
ATOM 1148 N N . VAL A 1 149 ? -1.061 0.770 28.299 1.00 84.62 149 VAL A N 1
ATOM 1149 C CA . VAL A 1 149 ? -2.195 -0.155 28.468 1.00 84.62 149 VAL A CA 1
ATOM 1150 C C . VAL A 1 149 ? -2.899 0.043 29.817 1.00 84.62 149 VAL A C 1
ATOM 1152 O O . VAL A 1 149 ? -4.067 -0.316 29.953 1.00 84.62 149 VAL A O 1
ATOM 1155 N N . LYS A 1 150 ? -2.232 0.631 30.818 1.00 88.31 150 LYS A N 1
ATOM 1156 C CA . LYS A 1 150 ? -2.809 0.862 32.150 1.00 88.31 150 LYS A CA 1
ATOM 1157 C C . LYS A 1 150 ? -3.942 1.883 32.160 1.00 88.31 150 LYS A C 1
ATOM 1159 O O . LYS A 1 150 ? -4.740 1.853 33.092 1.00 88.31 150 LYS A O 1
ATOM 1164 N N . VAL A 1 151 ? -4.021 2.762 31.159 1.00 89.31 151 VAL A N 1
ATOM 1165 C CA . VAL A 1 151 ? -5.121 3.733 31.054 1.00 89.31 151 VAL A CA 1
ATOM 1166 C C . VAL A 1 151 ? -6.397 3.110 30.482 1.00 89.31 151 VAL A C 1
ATOM 1168 O O . VAL A 1 151 ? -7.464 3.710 30.555 1.00 89.31 151 VAL A O 1
ATOM 1171 N N . VAL A 1 152 ? -6.305 1.897 29.923 1.00 92.31 152 VAL A N 1
ATOM 1172 C CA . VAL A 1 152 ? -7.438 1.185 29.331 1.00 92.31 152 VAL A CA 1
ATOM 1173 C C . VAL A 1 152 ? -8.268 0.520 30.437 1.00 92.31 152 VAL A C 1
ATOM 1175 O O . VAL A 1 152 ? -7.715 -0.255 31.227 1.00 92.31 152 VAL A O 1
ATOM 1178 N N . PRO A 1 153 ? -9.601 0.721 30.470 1.00 94.31 153 PRO A N 1
ATOM 1179 C CA . PRO A 1 153 ? -10.480 0.048 31.416 1.00 94.31 153 PRO A CA 1
ATOM 1180 C C . PRO A 1 153 ? -10.296 -1.472 31.409 1.00 94.31 153 PRO A C 1
ATOM 1182 O O . PRO A 1 153 ? -10.140 -2.096 30.357 1.00 94.31 153 PRO A O 1
ATOM 1185 N N . SER A 1 154 ? -10.359 -2.096 32.586 1.00 93.62 154 SER A N 1
ATOM 1186 C CA . SER A 1 154 ? -10.075 -3.531 32.751 1.00 93.62 154 SER A CA 1
ATOM 1187 C C . SER A 1 154 ? -10.979 -4.437 31.907 1.00 93.62 154 SER A C 1
ATOM 1189 O O . SER A 1 154 ? -10.537 -5.486 31.431 1.00 93.62 154 SER A O 1
ATOM 1191 N N . TYR A 1 155 ? -12.231 -4.028 31.675 1.00 93.06 155 TYR A N 1
ATOM 1192 C CA . TYR A 1 155 ? -13.164 -4.763 30.820 1.00 93.06 155 TYR A CA 1
ATOM 1193 C C . TYR A 1 155 ? -12.750 -4.719 29.341 1.00 93.06 155 TYR A C 1
ATOM 1195 O O . TYR A 1 155 ? -12.904 -5.720 28.643 1.00 93.06 155 TYR A O 1
ATOM 1203 N N . ALA A 1 156 ? -12.196 -3.597 28.874 1.00 91.94 156 ALA A N 1
ATOM 1204 C CA . ALA A 1 156 ? -11.722 -3.437 27.506 1.00 91.94 156 ALA A CA 1
ATOM 1205 C C . ALA A 1 156 ? -10.375 -4.147 27.326 1.00 91.94 156 ALA A C 1
ATOM 1207 O O . ALA A 1 156 ? -10.238 -4.973 26.428 1.00 91.94 156 ALA A O 1
ATOM 1208 N N . SER A 1 157 ? -9.409 -3.943 28.228 1.00 93.06 157 SER A N 1
ATOM 1209 C CA . SER A 1 157 ? -8.094 -4.595 28.129 1.00 93.06 157 SER A CA 1
ATOM 1210 C C . SER A 1 157 ? -8.193 -6.125 28.141 1.00 93.06 157 SER A C 1
ATOM 1212 O O . SER A 1 157 ? -7.547 -6.790 27.328 1.00 93.06 157 SER A O 1
ATOM 1214 N N . SER A 1 158 ? -9.083 -6.687 28.967 1.00 92.88 158 SER A N 1
ATOM 1215 C CA . SER A 1 158 ? -9.352 -8.132 28.998 1.00 92.88 158 SER A CA 1
ATOM 1216 C C . SER A 1 158 ? -9.996 -8.645 27.706 1.00 92.88 158 SER A C 1
ATOM 1218 O O . SER A 1 158 ? -9.662 -9.731 27.235 1.00 92.88 158 SER A O 1
ATOM 1220 N N . ALA A 1 159 ? -10.911 -7.875 27.112 1.00 91.81 159 ALA A N 1
ATOM 1221 C CA . ALA A 1 159 ? -11.632 -8.277 25.907 1.00 91.81 159 ALA A CA 1
ATOM 1222 C C . ALA A 1 159 ? -10.806 -8.116 24.617 1.00 91.81 159 ALA A C 1
ATOM 1224 O O . ALA A 1 159 ? -10.970 -8.891 23.671 1.00 91.81 159 ALA A O 1
ATOM 1225 N N . CYS A 1 160 ? -9.900 -7.135 24.584 1.00 88.62 160 CYS A N 1
ATOM 1226 C CA . CYS A 1 160 ? -9.033 -6.846 23.444 1.00 88.62 160 CYS A CA 1
ATOM 1227 C C . CYS A 1 160 ? -7.778 -7.739 23.411 1.00 88.62 160 CYS A C 1
ATOM 1229 O O . CYS A 1 160 ? -7.225 -7.973 22.340 1.00 88.62 160 CYS A O 1
ATOM 1231 N N . GLY A 1 161 ? -7.339 -8.329 24.526 1.00 87.50 161 GLY A N 1
ATOM 1232 C CA . GLY A 1 161 ? -6.286 -9.353 24.523 1.00 87.50 161 GLY A CA 1
ATOM 1233 C C . GLY A 1 161 ? -4.915 -8.833 24.067 1.00 87.50 161 GLY A C 1
ATOM 1234 O O . GLY A 1 161 ? -4.258 -8.104 24.798 1.00 87.50 161 GLY A O 1
ATOM 1235 N N . GLN A 1 162 ? -4.437 -9.246 22.889 1.00 83.75 162 GLN A N 1
ATOM 1236 C CA . GLN A 1 162 ? -3.146 -8.794 22.338 1.00 83.75 162 GLN A CA 1
ATOM 1237 C C . GLN A 1 162 ? -3.289 -7.464 21.585 1.00 83.75 162 GLN A C 1
ATOM 1239 O O . GLN A 1 162 ? -4.353 -7.177 21.044 1.00 83.75 162 GLN A O 1
ATOM 1244 N N . ASN A 1 163 ? -2.208 -6.677 21.500 1.00 85.56 163 ASN A N 1
ATOM 1245 C CA . ASN A 1 163 ? -2.193 -5.359 20.841 1.00 85.56 163 ASN A CA 1
ATOM 1246 C C . ASN A 1 163 ? -3.274 -4.399 21.380 1.00 85.56 163 ASN A C 1
ATOM 1248 O O . ASN A 1 163 ? -3.927 -3.701 20.605 1.00 85.56 163 ASN A O 1
ATOM 1252 N N . VAL A 1 164 ? -3.468 -4.375 22.709 1.00 88.88 164 VAL A N 1
ATOM 1253 C CA . VAL A 1 164 ? -4.593 -3.693 23.381 1.00 88.88 164 VAL A CA 1
ATOM 1254 C C . VAL A 1 164 ? -4.789 -2.258 22.897 1.00 88.88 164 VAL A C 1
ATOM 1256 O O . VAL A 1 164 ? -5.896 -1.923 22.509 1.00 88.88 164 VAL A O 1
ATOM 1259 N N . ILE A 1 165 ? -3.736 -1.439 22.848 1.00 89.00 165 ILE A N 1
ATOM 1260 C CA . ILE A 1 165 ? -3.831 -0.032 22.421 1.00 89.00 165 ILE A CA 1
ATOM 1261 C C . ILE A 1 165 ? -4.407 0.100 21.009 1.00 89.00 165 ILE A C 1
ATOM 1263 O O . ILE A 1 165 ? -5.366 0.835 20.792 1.00 89.00 165 ILE A O 1
ATOM 1267 N N . SER A 1 166 ? -3.862 -0.657 20.055 1.00 83.56 166 SER A N 1
ATOM 1268 C CA . SER A 1 166 ? -4.325 -0.640 18.664 1.00 83.56 166 SER A CA 1
ATOM 1269 C C . SER A 1 166 ? -5.770 -1.124 18.549 1.00 83.56 166 SER A C 1
ATOM 1271 O O . SER A 1 166 ? -6.568 -0.513 17.842 1.00 83.56 166 SER A O 1
ATOM 1273 N N . ARG A 1 167 ? -6.135 -2.179 19.284 1.00 86.38 167 ARG A N 1
ATOM 1274 C CA . ARG A 1 167 ? -7.489 -2.741 19.240 1.00 86.38 167 ARG A CA 1
ATOM 1275 C C . ARG A 1 167 ? -8.526 -1.850 19.916 1.00 86.38 167 ARG A C 1
ATOM 1277 O O . ARG A 1 167 ? -9.619 -1.707 19.390 1.00 86.38 167 ARG A O 1
ATOM 1284 N N . VAL A 1 168 ? -8.177 -1.226 21.038 1.00 90.19 168 VAL A N 1
ATOM 1285 C CA . VAL A 1 168 ? -9.029 -0.246 21.723 1.00 90.19 168 VAL A CA 1
ATOM 1286 C C . VAL A 1 168 ? -9.212 0.992 20.853 1.00 90.19 168 VAL A C 1
ATOM 1288 O O . VAL A 1 168 ? -10.338 1.440 20.686 1.00 90.19 168 VAL A O 1
ATOM 1291 N N . SER A 1 169 ? -8.144 1.488 20.216 1.00 86.88 169 SER A N 1
ATOM 1292 C CA . SER A 1 169 ? -8.248 2.608 19.270 1.00 86.8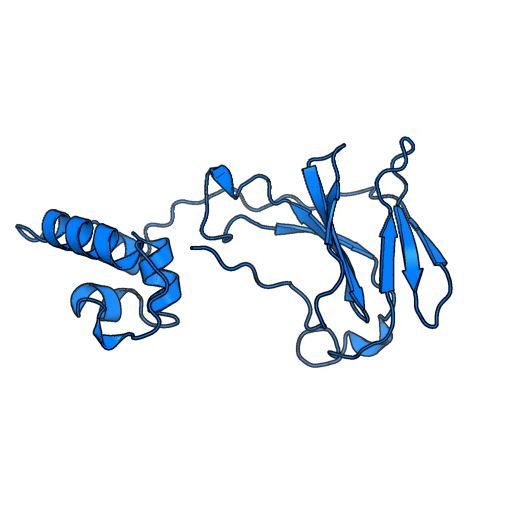8 169 SER A CA 1
ATOM 1293 C C . SER A 1 169 ? -9.147 2.282 18.075 1.00 86.88 169 SER A C 1
ATOM 1295 O O . SER A 1 169 ? -9.889 3.145 17.620 1.00 86.88 169 SER A O 1
ATOM 1297 N N . SER A 1 170 ? -9.095 1.041 17.583 1.00 83.25 170 SER A N 1
ATOM 1298 C CA . SER A 1 170 ? -9.958 0.554 16.499 1.00 83.25 170 SER A CA 1
ATOM 1299 C C . SER A 1 170 ? -11.429 0.422 16.925 1.00 83.25 170 SER A C 1
ATOM 1301 O O . SER A 1 170 ? -12.335 0.666 16.130 1.00 83.25 170 SER A O 1
ATOM 1303 N N . ALA A 1 171 ? -11.683 0.072 18.187 1.00 85.62 171 ALA A N 1
ATOM 1304 C CA . ALA A 1 171 ? -13.025 -0.188 18.697 1.00 85.62 171 ALA A CA 1
ATOM 1305 C C . ALA A 1 171 ? -13.806 1.055 19.188 1.00 85.62 171 ALA A C 1
ATOM 1307 O O . ALA A 1 171 ? -15.008 0.923 19.437 1.00 85.62 171 ALA A O 1
ATOM 1308 N N . CYS A 1 172 ? -13.155 2.214 19.335 1.00 86.06 172 CYS A N 1
ATOM 1309 C CA . CYS A 1 172 ? -13.710 3.430 19.951 1.00 86.06 172 CYS A CA 1
ATOM 1310 C C . CYS A 1 172 ? -14.656 4.290 19.067 1.00 86.06 172 CYS A C 1
ATOM 1312 O O . CYS A 1 172 ? -14.227 4.730 17.984 1.00 86.06 172 CYS A O 1
#

Secondary structure (DSSP, 8-state):
------SS------EEE-TTT-EEEEE-BTT-EEEEE-TTTTT-TTSTT-EEEEEE-S-GGGTTSTTSS---S-SEEEEE---TT-EEEEEESSS-EEEEE----PPPPP------HHHHHHT--SSTTHHHHHHHHHHHHTSS----GGGS-HHHHHHH-SSHHHHHHHH-

InterPro domains:
  IPR027589 Choice-of-anchor B domain [PTHR38787] (1-111)

Radius of gyration: 19.97 Å; chains: 1; bounding box: 48×31×54 Å

Sequence (172 aa):
TGLYKGTVRSVDHNQYVNKYDGLVYQSNYGAGLRVYDVSSIPEDPTGDSVCEVAYFDIYPEDDSAPGGGNPAFVGSWSSYAEFPSGYVWINTIERGGYLVKVTKREKCKPKTCNADNCLRALRANSVAGRLEESQEFCAGFLDGWEADVKVVPSYASSACGQNVISRVSSAC

Organism: Verticillium longisporum (NCBI:txid100787)